Protein AF-A0A8C0GQP3-F1 (afdb_monomer_lite)

Organism: Chelonoidis abingdonii (NCBI:txid106734)

Structure (mmCIF, N/CA/C/O backbone):
data_AF-A0A8C0GQP3-F1
#
_entry.id   AF-A0A8C0GQP3-F1
#
loop_
_atom_site.group_PDB
_atom_site.id
_atom_site.type_symbol
_atom_site.label_atom_id
_atom_site.label_alt_id
_atom_site.label_comp_id
_atom_site.label_asym_id
_atom_site.label_entity_id
_atom_site.label_seq_id
_atom_site.pdbx_PDB_ins_code
_atom_site.Cartn_x
_atom_site.Cartn_y
_atom_site.Cartn_z
_atom_site.occupancy
_atom_site.B_iso_or_equiv
_atom_site.auth_seq_id
_atom_site.auth_comp_id
_atom_site.auth_asym_id
_atom_site.auth_atom_id
_atom_site.pdbx_PDB_model_num
ATOM 1 N N . TRP A 1 1 ? 24.071 7.326 13.035 1.00 29.39 1 TRP A N 1
ATOM 2 C CA . TRP A 1 1 ? 24.181 6.926 11.624 1.00 29.39 1 TRP A CA 1
ATOM 3 C C . TRP A 1 1 ? 22.773 6.702 11.129 1.00 29.39 1 TRP A C 1
ATOM 5 O O . TRP A 1 1 ? 22.180 5.675 11.423 1.00 29.39 1 TRP A O 1
ATOM 15 N N . GLY A 1 2 ? 22.184 7.789 10.627 1.00 33.75 2 GLY A N 1
ATOM 16 C CA . GLY A 1 2 ? 20.764 7.892 10.327 1.00 33.75 2 GLY A CA 1
ATOM 17 C C . GLY A 1 2 ? 20.473 7.304 8.960 1.00 33.75 2 GLY A C 1
ATOM 18 O O . GLY A 1 2 ? 21.004 7.783 7.964 1.00 33.75 2 GLY A O 1
ATOM 19 N N . GLU A 1 3 ? 19.636 6.278 8.932 1.00 33.91 3 GLU A N 1
ATOM 20 C CA . GLU A 1 3 ? 18.934 5.894 7.719 1.00 33.91 3 GLU A CA 1
ATOM 21 C C . GLU A 1 3 ? 17.689 6.773 7.638 1.00 33.91 3 GLU A C 1
ATOM 23 O O . GLU A 1 3 ? 16.730 6.628 8.398 1.00 33.91 3 GLU A O 1
ATOM 28 N N . GLU A 1 4 ? 17.758 7.765 6.761 1.00 37.12 4 GLU A N 1
ATOM 29 C CA . GLU A 1 4 ? 16.612 8.542 6.321 1.00 37.12 4 GLU A CA 1
ATOM 30 C C . GLU A 1 4 ? 15.725 7.602 5.497 1.00 37.12 4 GLU A C 1
ATOM 32 O O . GLU A 1 4 ? 15.915 7.410 4.297 1.00 37.12 4 GLU A O 1
ATOM 37 N N . PHE A 1 5 ? 14.795 6.918 6.165 1.00 42.16 5 PHE A N 1
ATOM 38 C CA . PHE A 1 5 ? 13.763 6.160 5.473 1.00 42.16 5 PHE A CA 1
ATOM 39 C C . PHE A 1 5 ? 12.953 7.180 4.669 1.00 42.16 5 PHE A C 1
ATOM 41 O O . PHE A 1 5 ? 12.328 8.064 5.244 1.00 42.16 5 PHE A O 1
ATOM 48 N N . SER A 1 6 ? 13.028 7.132 3.343 1.00 40.16 6 SER A N 1
ATOM 49 C CA . SER A 1 6 ? 12.224 7.975 2.459 1.00 40.16 6 SER A CA 1
ATOM 50 C C . SER A 1 6 ? 11.033 7.152 1.984 1.00 40.16 6 SER A C 1
ATOM 52 O O . SER A 1 6 ? 11.205 6.196 1.226 1.00 40.16 6 SER A O 1
ATOM 54 N N . CYS A 1 7 ? 9.812 7.501 2.407 1.00 47.84 7 CYS A N 1
ATOM 55 C CA . CYS A 1 7 ? 8.609 6.983 1.758 1.00 47.84 7 CYS A CA 1
ATOM 56 C C . CYS A 1 7 ? 8.515 7.610 0.363 1.00 47.84 7 CYS A C 1
ATOM 58 O O . CYS A 1 7 ? 7.993 8.710 0.182 1.00 47.84 7 CYS A O 1
ATOM 60 N N . ASN A 1 8 ? 9.041 6.911 -0.636 1.00 47.16 8 ASN A N 1
ATOM 61 C CA . ASN A 1 8 ? 9.039 7.360 -2.022 1.00 47.16 8 ASN A CA 1
ATOM 62 C C . ASN A 1 8 ? 7.668 7.142 -2.685 1.00 47.16 8 ASN A C 1
ATOM 64 O O . ASN A 1 8 ? 7.575 6.475 -3.712 1.00 47.16 8 ASN A O 1
ATOM 68 N N . THR A 1 9 ? 6.592 7.745 -2.179 1.00 54.34 9 THR A N 1
ATOM 69 C CA . THR A 1 9 ? 5.442 8.008 -3.055 1.00 54.34 9 THR A CA 1
ATOM 70 C C . THR A 1 9 ? 5.816 9.176 -3.954 1.00 54.34 9 THR A C 1
ATOM 72 O O . THR A 1 9 ? 5.626 10.334 -3.592 1.00 54.34 9 THR A O 1
ATOM 75 N N . ARG A 1 10 ? 6.395 8.885 -5.129 1.00 62.31 10 ARG A N 1
ATOM 76 C CA . ARG A 1 10 ? 6.567 9.887 -6.191 1.00 62.31 10 ARG A CA 1
ATOM 77 C C . ARG A 1 10 ? 5.169 10.334 -6.631 1.00 62.31 10 ARG A C 1
ATOM 79 O O . ARG A 1 10 ? 4.476 9.527 -7.253 1.00 62.31 10 ARG A O 1
ATOM 86 N N . PRO A 1 11 ? 4.753 11.587 -6.359 1.00 68.31 11 PRO A N 1
ATOM 87 C CA . PRO A 1 11 ? 3.404 12.051 -6.685 1.00 68.31 11 PRO A CA 1
ATOM 88 C C . PRO A 1 11 ? 2.967 11.774 -8.138 1.00 68.31 11 PRO A C 1
ATOM 90 O O . PRO A 1 11 ? 1.847 11.303 -8.301 1.00 68.31 11 PRO A O 1
ATOM 93 N N . PRO A 1 12 ? 3.843 11.901 -9.164 1.00 77.62 12 PRO A N 1
ATOM 94 C CA . PRO A 1 12 ? 3.461 11.615 -10.549 1.00 77.62 12 PRO A CA 1
ATOM 95 C C . PRO A 1 12 ? 3.024 10.169 -10.810 1.00 77.62 12 PRO A C 1
ATOM 97 O O . PRO A 1 12 ? 2.146 9.934 -11.630 1.00 77.62 12 PRO A O 1
ATOM 100 N N . VAL A 1 13 ? 3.621 9.185 -10.127 1.00 83.00 13 VAL A N 1
ATOM 101 C CA . VAL A 1 13 ? 3.236 7.773 -10.302 1.00 83.00 13 VAL A CA 1
ATOM 102 C C . VAL A 1 13 ? 1.893 7.512 -9.626 1.00 83.00 13 VAL A C 1
ATOM 104 O O . VAL A 1 13 ? 1.046 6.823 -10.184 1.00 83.00 13 VAL A O 1
ATOM 107 N N . ALA A 1 14 ? 1.673 8.108 -8.451 1.00 82.31 14 ALA A N 1
ATOM 108 C CA . ALA A 1 14 ? 0.397 8.000 -7.753 1.00 82.31 14 ALA A CA 1
ATOM 109 C C . ALA A 1 14 ? -0.754 8.616 -8.566 1.00 82.31 14 ALA A C 1
ATOM 111 O O . ALA A 1 14 ? -1.836 8.042 -8.587 1.00 82.31 14 ALA A O 1
ATOM 112 N N . ASP A 1 15 ? -0.512 9.725 -9.273 1.00 84.00 15 ASP A N 1
ATOM 113 C CA . ASP A 1 15 ? -1.510 10.357 -10.148 1.00 84.00 15 ASP A CA 1
ATOM 114 C C . ASP A 1 15 ? -1.895 9.473 -11.346 1.00 84.00 15 ASP A C 1
ATOM 116 O O . ASP A 1 15 ? -3.057 9.443 -11.736 1.00 84.00 15 ASP A O 1
ATOM 120 N N . LEU A 1 16 ? -0.943 8.722 -11.913 1.00 88.38 16 LEU A N 1
ATOM 121 C CA . LEU A 1 16 ? -1.221 7.792 -13.016 1.00 88.38 16 LEU A CA 1
ATOM 122 C C . LEU A 1 16 ? -2.024 6.564 -12.568 1.00 88.38 16 LEU A C 1
ATOM 124 O O . LEU A 1 16 ? -2.834 6.039 -13.333 1.00 88.38 16 LEU A O 1
ATOM 128 N N . LEU A 1 17 ? -1.777 6.092 -11.345 1.00 89.00 17 LEU A N 1
ATOM 129 C CA . LEU A 1 17 ? -2.449 4.919 -10.786 1.00 89.00 17 LEU A CA 1
ATOM 130 C C . LEU A 1 17 ? -3.850 5.242 -10.254 1.00 89.00 17 LEU A C 1
ATOM 132 O O . LEU A 1 17 ? -4.727 4.379 -10.275 1.00 89.00 17 LEU A O 1
ATOM 136 N N . ASP A 1 18 ? -4.079 6.467 -9.781 1.00 90.44 18 ASP A N 1
ATOM 137 C CA . ASP A 1 18 ? -5.323 6.838 -9.111 1.00 90.44 18 ASP A CA 1
ATOM 138 C C . ASP A 1 18 ? -6.421 7.315 -10.068 1.00 90.44 18 ASP A C 1
ATOM 140 O O . ASP A 1 18 ? -6.844 8.471 -10.061 1.00 90.44 18 ASP A O 1
ATOM 144 N N . GLN A 1 19 ? -6.924 6.396 -10.888 1.00 92.19 19 GLN A N 1
ATOM 145 C CA . GLN A 1 19 ? -7.960 6.700 -11.880 1.00 92.19 19 GLN A CA 1
ATOM 146 C C . GLN A 1 19 ? -9.342 6.988 -11.264 1.00 92.19 19 GLN A C 1
ATOM 148 O O . GLN A 1 19 ? -10.218 7.518 -11.945 1.00 92.19 19 GLN A O 1
ATOM 153 N N . TRP A 1 20 ? -9.547 6.655 -9.983 1.00 93.25 20 TRP A N 1
ATOM 154 C CA . TRP A 1 20 ? -10.847 6.754 -9.302 1.00 93.25 20 TRP A CA 1
ATOM 155 C C . TRP A 1 20 ? -10.844 7.653 -8.058 1.00 93.25 20 TRP A C 1
ATOM 157 O O . TRP A 1 20 ? -11.853 7.719 -7.357 1.00 93.25 20 TRP A O 1
ATOM 167 N N . GLY A 1 21 ? -9.741 8.341 -7.757 1.00 88.31 21 GLY A N 1
ATOM 168 C CA . GLY A 1 21 ? -9.628 9.168 -6.551 1.00 88.31 21 GLY A CA 1
ATOM 169 C C . GLY A 1 21 ? -9.653 8.352 -5.251 1.00 88.31 21 GLY A C 1
ATOM 170 O O . GLY A 1 21 ? -10.202 8.796 -4.240 1.00 88.31 21 GLY A O 1
ATOM 171 N N . ALA A 1 22 ? -9.097 7.140 -5.272 1.00 88.12 22 ALA A N 1
ATOM 172 C CA . ALA A 1 22 ? -8.974 6.250 -4.127 1.00 88.12 22 ALA A CA 1
ATOM 173 C C . ALA A 1 22 ? -8.024 6.808 -3.052 1.00 88.12 22 ALA A C 1
ATOM 175 O O . ALA A 1 22 ? -8.244 6.581 -1.855 1.00 88.12 22 ALA A O 1
ATOM 176 N N . PHE A 1 23 ? -6.981 7.560 -3.429 1.00 84.06 23 PHE A N 1
ATOM 177 C CA . PHE A 1 23 ? -6.037 8.116 -2.462 1.00 84.06 23 PHE A CA 1
ATOM 178 C C . PHE A 1 23 ? -6.584 9.386 -1.802 1.00 84.06 23 PHE A C 1
ATOM 180 O O . PHE A 1 23 ? -6.670 10.452 -2.404 1.00 84.06 23 PHE A O 1
ATOM 187 N N . ARG A 1 24 ? -6.860 9.310 -0.494 1.00 83.25 24 ARG A N 1
ATOM 188 C CA . ARG A 1 24 ? -7.311 10.475 0.296 1.00 83.25 24 ARG A CA 1
ATOM 189 C C . ARG A 1 24 ? -6.191 11.445 0.674 1.00 83.25 24 ARG A C 1
ATOM 191 O O . ARG A 1 24 ? -6.469 12.597 0.988 1.00 83.25 24 ARG A O 1
ATOM 198 N N . ALA A 1 25 ? -4.943 10.982 0.710 1.00 79.44 25 ALA A N 1
ATOM 199 C CA . ALA A 1 25 ? -3.786 11.802 1.050 1.00 79.44 25 ALA A CA 1
ATOM 200 C C . ALA A 1 25 ? -2.498 11.216 0.455 1.00 79.44 25 ALA A C 1
ATOM 202 O O . ALA A 1 25 ? -2.366 9.998 0.349 1.00 79.44 25 ALA A O 1
ATOM 203 N N . ARG A 1 26 ? -1.550 12.085 0.083 1.00 73.62 26 ARG A N 1
ATOM 204 C CA . ARG A 1 26 ? -0.276 11.733 -0.567 1.00 73.62 26 ARG A CA 1
ATOM 205 C C . ARG A 1 26 ? 0.858 12.534 0.063 1.00 73.62 26 ARG A C 1
ATOM 207 O O . ARG A 1 26 ? 0.676 13.713 0.358 1.00 73.62 26 ARG A O 1
ATOM 214 N N . PHE A 1 27 ? 2.016 11.912 0.277 1.00 65.38 27 PHE A N 1
ATOM 215 C CA . PHE A 1 27 ? 3.130 12.548 0.986 1.00 65.38 27 PHE A CA 1
ATOM 216 C C . PHE A 1 27 ? 4.473 12.254 0.320 1.00 65.38 27 PHE A C 1
ATOM 218 O O . PHE A 1 27 ? 4.689 11.162 -0.195 1.00 65.38 27 PHE A O 1
ATOM 225 N N . ARG A 1 28 ? 5.363 13.251 0.328 1.00 54.91 28 ARG A N 1
ATOM 226 C CA . ARG A 1 28 ? 6.681 13.200 -0.321 1.00 54.91 28 ARG A CA 1
ATOM 227 C C . ARG A 1 28 ? 7.824 12.843 0.644 1.00 54.91 28 ARG A C 1
ATOM 229 O O . ARG A 1 28 ? 8.789 12.240 0.208 1.00 54.91 28 ARG A O 1
ATOM 236 N N . GLU A 1 29 ? 7.716 13.205 1.927 1.00 53.00 29 GLU A N 1
ATOM 237 C CA . GLU A 1 29 ? 8.838 13.194 2.899 1.00 53.00 29 GLU A CA 1
ATOM 238 C C . GLU A 1 29 ? 8.408 12.736 4.311 1.00 53.00 29 GLU A C 1
ATOM 240 O O . GLU A 1 29 ? 8.888 13.228 5.324 1.00 53.00 29 GLU A O 1
ATOM 245 N N . SER A 1 30 ? 7.433 11.834 4.435 1.00 53.03 30 SER A N 1
ATOM 246 C CA . SER A 1 30 ? 6.818 11.521 5.736 1.00 53.03 30 SER A CA 1
ATOM 247 C C . SER A 1 30 ? 7.251 10.210 6.388 1.00 53.03 30 SER A C 1
ATOM 249 O O . SER A 1 30 ? 6.436 9.611 7.087 1.00 53.03 30 SER A O 1
ATOM 251 N N . CYS A 1 31 ? 8.488 9.754 6.194 1.00 54.00 31 CYS A N 1
ATOM 252 C CA . CYS A 1 31 ? 8.966 8.588 6.947 1.00 54.00 31 CYS A CA 1
ATOM 253 C C . CYS A 1 31 ? 9.688 8.939 8.252 1.00 54.00 31 CYS A C 1
ATOM 255 O O . CYS A 1 31 ? 9.872 8.063 9.089 1.00 54.00 31 CYS A O 1
ATOM 257 N N . VAL A 1 32 ? 9.972 10.211 8.529 1.00 47.81 32 VAL A N 1
ATOM 258 C CA . VAL A 1 32 ? 10.363 10.657 9.870 1.00 47.81 32 VAL A CA 1
ATOM 259 C C . VAL A 1 32 ? 9.843 12.085 10.039 1.00 47.81 32 VAL A C 1
ATOM 261 O O . VAL A 1 32 ? 10.115 12.934 9.208 1.00 47.81 32 VAL A O 1
ATOM 264 N N . PHE A 1 33 ? 9.090 12.374 11.102 1.00 43.53 33 PHE A N 1
ATOM 265 C CA . PHE A 1 33 ? 8.626 13.729 11.451 1.00 43.53 33 PHE A CA 1
ATOM 266 C C . PHE A 1 33 ? 7.487 14.340 10.602 1.00 43.53 33 PHE A C 1
ATOM 268 O O . PHE A 1 33 ? 7.654 15.268 9.817 1.00 43.53 33 PHE A O 1
ATOM 275 N N . HIS A 1 34 ? 6.247 13.979 10.940 1.00 43.34 34 HIS A N 1
ATOM 276 C CA . HIS A 1 34 ? 5.195 14.998 10.963 1.00 43.34 34 HIS A CA 1
ATOM 277 C C . HIS A 1 34 ? 4.510 14.985 12.328 1.00 43.34 34 HIS A C 1
ATOM 279 O O . HIS A 1 34 ? 3.686 14.114 12.613 1.00 43.34 34 HIS A O 1
ATOM 285 N N . ARG A 1 35 ? 4.871 15.963 13.175 1.00 39.97 35 ARG A N 1
ATOM 286 C CA . ARG A 1 35 ? 4.158 16.355 14.405 1.00 39.97 35 ARG A CA 1
ATOM 287 C C . ARG A 1 35 ? 2.727 16.799 14.057 1.00 39.97 35 ARG A C 1
ATOM 289 O O . ARG A 1 35 ? 2.412 17.981 14.111 1.00 39.97 35 ARG A O 1
ATOM 296 N N . GLY A 1 36 ? 1.873 15.872 13.637 1.00 41.09 36 GLY A N 1
ATOM 297 C CA . GLY A 1 36 ? 0.511 16.209 13.226 1.00 41.09 36 GLY A CA 1
ATOM 298 C C . GLY A 1 36 ? -0.302 15.082 12.599 1.00 41.09 36 GLY A C 1
ATOM 299 O O . GLY A 1 36 ? -1.525 15.132 12.673 1.00 41.09 36 GLY A O 1
ATOM 300 N N . ARG A 1 37 ? 0.317 14.025 12.051 1.00 44.47 37 ARG A N 1
ATOM 301 C CA . ARG A 1 37 ? -0.432 12.785 11.795 1.00 44.47 37 ARG A CA 1
ATOM 302 C C . ARG A 1 37 ? -0.347 11.910 13.025 1.00 44.47 37 ARG A C 1
ATOM 304 O O . ARG A 1 37 ? 0.480 11.013 13.125 1.00 44.47 37 ARG A O 1
ATOM 311 N N . ASP A 1 38 ? -1.220 12.221 13.971 1.00 44.72 38 ASP A N 1
ATOM 312 C CA . ASP A 1 38 ? -1.563 11.338 15.071 1.00 44.72 38 ASP A CA 1
ATOM 313 C C . ASP A 1 38 ? -2.108 10.024 14.472 1.00 44.72 38 ASP A C 1
ATOM 315 O O . ASP A 1 38 ? -3.311 9.832 14.305 1.00 44.72 38 ASP A O 1
ATOM 319 N N . LEU A 1 39 ? -1.218 9.074 14.163 1.00 50.81 39 LEU A N 1
ATOM 320 C CA . LEU A 1 39 ? -1.548 7.671 13.865 1.00 50.81 39 LEU A CA 1
ATOM 321 C C . LEU A 1 39 ? -2.075 6.943 15.124 1.00 50.81 39 LEU A C 1
ATOM 323 O O . LEU A 1 39 ? -2.065 5.719 15.204 1.00 50.81 39 LEU A O 1
ATOM 327 N N . LYS A 1 40 ? -2.573 7.693 16.119 1.00 48.06 40 LYS A N 1
ATOM 328 C CA . LYS A 1 40 ? -3.300 7.209 17.301 1.00 48.06 40 LYS A CA 1
ATOM 329 C C . LYS A 1 40 ? -4.627 6.534 16.950 1.00 48.06 40 LYS A C 1
ATOM 331 O O . LYS A 1 40 ? -5.264 5.953 17.822 1.00 48.06 40 LYS A O 1
ATOM 336 N N . ARG A 1 41 ? -5.065 6.613 15.691 1.00 56.56 41 ARG A N 1
ATOM 337 C CA . ARG A 1 41 ? -6.199 5.846 15.170 1.00 56.56 41 ARG A CA 1
ATOM 338 C C . ARG A 1 41 ? -5.686 4.522 14.607 1.00 56.56 41 ARG A C 1
ATOM 340 O O . ARG A 1 41 ? -4.695 4.515 13.874 1.00 56.56 41 ARG A O 1
ATOM 347 N N . LYS A 1 42 ? -6.360 3.420 14.948 1.00 66.06 42 LYS A N 1
ATOM 348 C CA . LYS A 1 42 ? -6.079 2.101 14.369 1.00 66.06 42 LYS A CA 1
ATOM 349 C C . LYS A 1 42 ? -6.146 2.189 12.843 1.00 66.06 42 LYS A C 1
ATOM 351 O O . LYS A 1 42 ? -7.108 2.735 12.302 1.00 66.06 42 LYS A O 1
ATOM 356 N N . HIS A 1 43 ? -5.128 1.676 12.171 1.00 74.69 43 HIS A N 1
ATOM 357 C C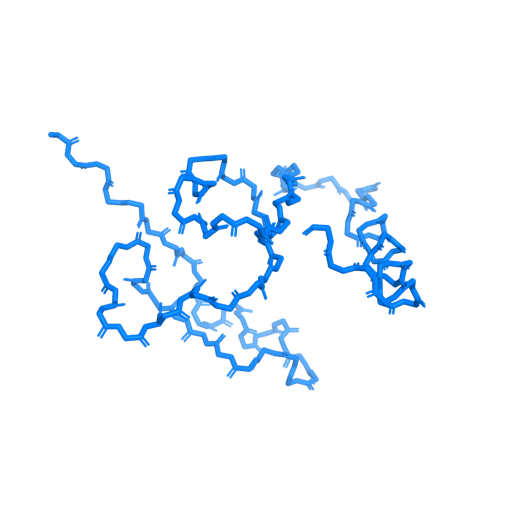A . HIS A 1 43 ? -5.045 1.622 10.715 1.00 74.69 43 HIS A CA 1
ATOM 358 C C . HIS A 1 43 ? -4.412 0.298 10.280 1.00 74.69 43 HIS A C 1
ATOM 360 O O . HIS A 1 43 ? -3.950 -0.487 11.107 1.00 74.69 43 HIS A O 1
ATOM 366 N N . HIS A 1 44 ? -4.428 0.046 8.976 1.00 79.25 44 HIS A N 1
ATOM 367 C CA . HIS A 1 44 ? -3.749 -1.088 8.365 1.00 79.25 44 HIS A CA 1
ATOM 368 C C . HIS A 1 44 ? -2.542 -0.547 7.594 1.00 79.25 44 HIS A C 1
ATOM 370 O O . HIS A 1 44 ? -2.707 0.375 6.793 1.00 79.25 44 HIS A O 1
ATOM 376 N N . LEU A 1 45 ? -1.347 -1.076 7.858 1.00 82.69 45 LEU A N 1
ATOM 377 C CA . LEU A 1 45 ? -0.132 -0.776 7.101 1.00 82.69 45 LEU A CA 1
ATOM 378 C C . LEU A 1 45 ? 0.152 -1.939 6.150 1.00 82.69 45 LEU A C 1
ATOM 380 O O . LEU A 1 45 ? 0.316 -3.070 6.603 1.00 82.69 45 LEU A O 1
ATOM 384 N N . VAL A 1 46 ? 0.213 -1.637 4.855 1.00 86.88 46 VAL A N 1
ATOM 385 C CA . VAL A 1 46 ? 0.617 -2.567 3.796 1.00 86.88 46 VAL A CA 1
ATOM 386 C C . VAL A 1 46 ? 1.905 -2.018 3.203 1.00 86.88 46 VAL A C 1
ATOM 388 O O . VAL A 1 46 ? 1.895 -0.929 2.632 1.00 86.88 46 VAL A O 1
ATOM 391 N N . ASP A 1 47 ? 3.013 -2.719 3.418 1.00 84.81 47 ASP A N 1
ATOM 392 C CA . ASP A 1 47 ? 4.345 -2.241 3.048 1.00 84.81 47 ASP A CA 1
ATOM 393 C C . ASP A 1 47 ? 5.282 -3.424 2.777 1.00 84.81 47 ASP A C 1
ATOM 395 O O . ASP A 1 47 ? 5.229 -4.442 3.473 1.00 84.81 47 ASP A O 1
ATOM 399 N N . ASN A 1 48 ? 6.145 -3.280 1.774 1.00 87.69 48 ASN A N 1
ATOM 400 C CA . ASN A 1 48 ? 7.195 -4.240 1.452 1.00 87.69 48 ASN A CA 1
ATOM 401 C C . ASN A 1 48 ? 8.504 -3.969 2.212 1.00 87.69 48 ASN A C 1
ATOM 403 O O . ASN A 1 48 ? 9.488 -4.682 2.013 1.00 87.69 48 ASN A O 1
ATOM 407 N N . PHE A 1 49 ? 8.541 -2.950 3.078 1.00 81.94 49 PHE A N 1
ATOM 408 C CA . PHE A 1 49 ? 9.709 -2.573 3.862 1.00 81.94 49 PHE A CA 1
ATOM 409 C C . PHE A 1 49 ? 9.508 -2.836 5.369 1.00 81.94 49 PHE A C 1
ATOM 411 O O . PHE A 1 49 ? 8.962 -1.998 6.098 1.00 81.94 49 PHE A O 1
ATOM 418 N N . PRO A 1 50 ? 10.009 -3.972 5.898 1.00 75.31 50 PRO A N 1
ATOM 419 C CA . PRO A 1 50 ? 9.747 -4.407 7.274 1.00 75.31 50 PRO A CA 1
ATOM 420 C C . PRO A 1 50 ? 10.166 -3.407 8.355 1.00 75.31 50 PRO A C 1
ATOM 422 O O . PRO A 1 50 ? 9.616 -3.400 9.452 1.00 75.31 50 PRO A O 1
ATOM 425 N N . ALA A 1 51 ? 11.139 -2.537 8.080 1.00 76.62 51 ALA A N 1
ATOM 426 C CA . ALA A 1 51 ? 11.600 -1.553 9.052 1.00 76.62 51 ALA A CA 1
ATOM 427 C C . ALA A 1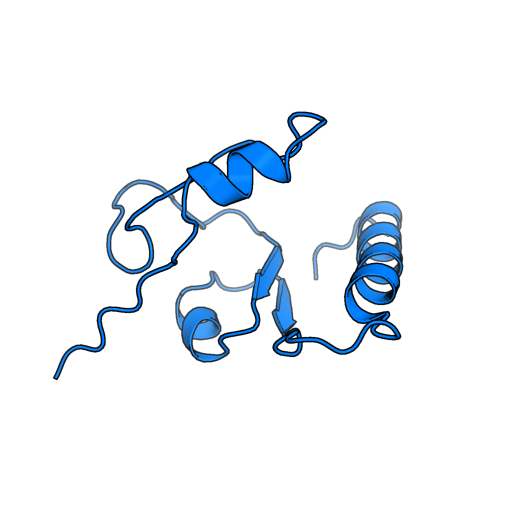 51 ? 10.551 -0.467 9.374 1.00 76.62 51 ALA A C 1
ATOM 429 O O . ALA A 1 51 ? 10.586 0.076 10.483 1.00 76.62 51 ALA A O 1
ATOM 430 N N . HIS A 1 52 ? 9.576 -0.207 8.490 1.00 75.12 52 H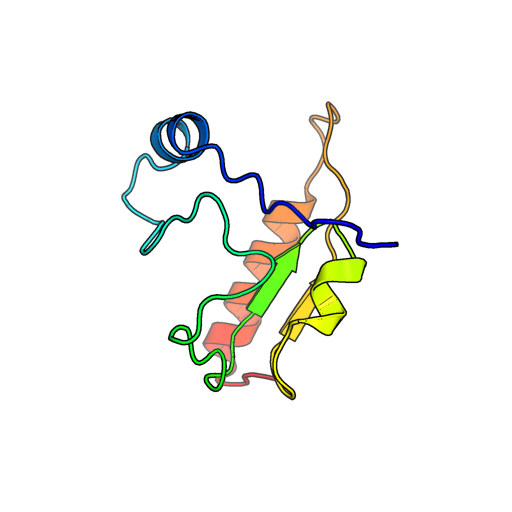IS A N 1
ATOM 431 C CA . HIS A 1 52 ? 8.475 0.732 8.755 1.00 75.12 52 HIS A CA 1
ATOM 432 C C . HIS A 1 52 ? 7.474 0.220 9.802 1.00 75.12 52 HIS A C 1
ATOM 434 O O . HIS A 1 52 ? 6.787 1.020 10.442 1.00 75.12 52 HIS A O 1
ATOM 440 N N . ALA A 1 53 ? 7.460 -1.087 10.086 1.00 72.31 53 ALA A N 1
ATOM 441 C CA . ALA A 1 53 ? 6.679 -1.681 11.172 1.00 72.31 53 ALA A CA 1
ATOM 442 C C . ALA A 1 53 ? 6.899 -0.979 12.523 1.00 72.31 53 ALA A C 1
ATOM 444 O O . ALA A 1 53 ? 5.970 -0.827 13.318 1.00 72.31 53 ALA A O 1
ATOM 445 N N . ARG A 1 54 ? 8.125 -0.501 12.778 1.00 73.25 54 ARG A N 1
ATOM 446 C CA . ARG A 1 54 ? 8.501 0.180 14.028 1.00 73.25 54 ARG A CA 1
ATOM 447 C C . ARG A 1 54 ? 7.831 1.545 14.213 1.00 73.25 54 ARG A C 1
ATOM 449 O O . ARG A 1 54 ? 7.832 2.064 15.323 1.00 73.25 54 ARG A O 1
ATOM 456 N N . LEU A 1 55 ? 7.273 2.121 13.147 1.00 71.75 55 LEU A N 1
ATOM 457 C CA . LEU A 1 55 ? 6.616 3.434 13.151 1.00 71.75 55 LEU A CA 1
ATOM 458 C C . LEU A 1 55 ? 5.094 3.342 13.339 1.00 71.75 55 LEU A C 1
ATOM 460 O O . LEU A 1 55 ? 4.404 4.360 13.388 1.00 71.75 55 LEU A O 1
ATOM 464 N N . THR A 1 56 ? 4.559 2.127 13.438 1.00 69.25 56 THR A N 1
ATOM 465 C CA . THR A 1 56 ? 3.120 1.871 13.510 1.00 69.25 56 THR A CA 1
ATOM 466 C C . THR A 1 56 ? 2.619 1.896 14.956 1.00 69.25 56 THR A C 1
ATOM 468 O O . THR A 1 56 ? 3.294 1.433 15.876 1.00 69.25 56 THR A O 1
ATOM 471 N N . SER A 1 57 ? 1.408 2.415 15.175 1.00 68.25 57 SER A N 1
ATOM 472 C CA . SER A 1 57 ? 0.790 2.453 16.504 1.00 68.25 57 SER A CA 1
ATOM 473 C C . SER A 1 57 ? 0.365 1.067 16.996 1.00 68.25 57 SER A C 1
ATOM 475 O O . SER A 1 57 ? -0.020 0.187 16.225 1.00 68.25 57 SER A O 1
ATOM 477 N N . ARG A 1 58 ? 0.402 0.873 18.319 1.00 68.81 58 ARG A N 1
ATOM 478 C CA . ARG A 1 58 ? -0.026 -0.372 18.967 1.00 68.81 58 ARG A CA 1
ATOM 479 C C . ARG A 1 58 ? -1.505 -0.655 18.658 1.00 68.81 58 ARG A C 1
ATOM 481 O O . ARG A 1 58 ? -2.360 0.176 18.953 1.00 68.81 58 ARG A O 1
ATOM 488 N N . GLY A 1 59 ? -1.796 -1.836 18.107 1.00 69.88 59 GLY A N 1
ATOM 489 C CA . GLY A 1 59 ? -3.152 -2.252 17.714 1.00 69.88 59 GLY A CA 1
ATOM 490 C C . GLY A 1 59 ? -3.557 -1.871 16.285 1.00 69.88 59 GLY A C 1
ATOM 491 O O . GLY A 1 59 ? -4.745 -1.887 15.975 1.00 69.88 59 GLY A O 1
ATOM 492 N N . SER A 1 60 ? -2.594 -1.489 15.446 1.00 75.25 60 SER A N 1
ATOM 493 C CA . SER A 1 60 ? -2.762 -1.393 13.994 1.00 75.25 60 SER A CA 1
ATOM 494 C C . SER A 1 60 ? -2.294 -2.694 13.339 1.00 75.25 60 SER A C 1
ATOM 496 O O . SER A 1 60 ? -1.292 -3.276 13.763 1.00 75.25 60 SER A O 1
ATOM 498 N N . LEU A 1 61 ? -3.014 -3.156 12.315 1.00 77.50 61 LEU A N 1
ATOM 499 C CA . LEU A 1 61 ? -2.649 -4.370 11.588 1.00 77.50 61 LEU A CA 1
ATOM 500 C C . LEU A 1 61 ? -1.502 -4.056 10.632 1.00 77.50 61 LEU A C 1
ATOM 502 O O . LEU A 1 61 ? -1.601 -3.137 9.820 1.00 77.50 61 LEU A O 1
ATOM 506 N N . GLN A 1 62 ? -0.443 -4.851 10.696 1.00 82.25 62 GLN A N 1
ATOM 507 C CA . GLN A 1 62 ? 0.625 -4.820 9.708 1.00 82.25 62 GLN A CA 1
ATOM 508 C C . GLN A 1 62 ? 0.477 -6.029 8.805 1.00 82.25 62 GLN A C 1
ATOM 510 O O . GLN A 1 62 ? 0.427 -7.160 9.289 1.00 82.25 62 GLN A O 1
ATOM 515 N N . VAL A 1 63 ? 0.391 -5.776 7.506 1.0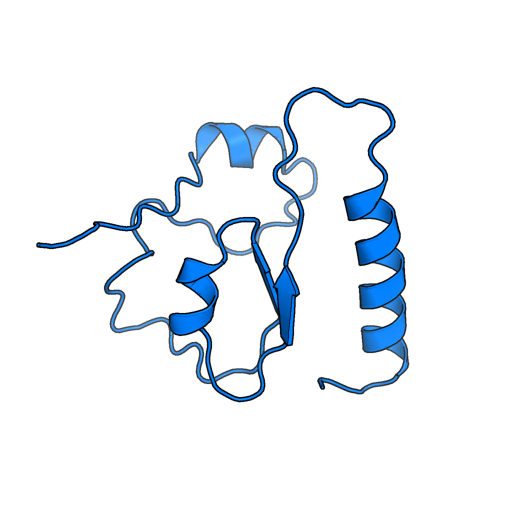0 86.00 63 VAL A N 1
ATOM 516 C CA . VAL A 1 63 ? 0.348 -6.817 6.491 1.00 86.00 63 VAL A CA 1
ATOM 517 C C . VAL A 1 63 ? 1.612 -6.668 5.649 1.00 86.00 63 VAL A C 1
ATOM 519 O O . VAL A 1 63 ? 1.659 -5.783 4.792 1.00 86.00 63 VAL A O 1
ATOM 522 N N . PRO A 1 64 ? 2.672 -7.441 5.946 1.00 87.38 64 PRO A N 1
ATOM 523 C CA . PRO A 1 64 ? 3.869 -7.422 5.121 1.00 87.38 64 PRO A CA 1
ATOM 524 C C . PRO A 1 64 ? 3.515 -7.957 3.736 1.00 87.38 64 PRO A C 1
ATOM 526 O O . PRO A 1 64 ? 2.777 -8.936 3.632 1.00 87.38 64 PRO A O 1
ATOM 529 N N . VAL A 1 65 ? 4.048 -7.311 2.705 1.00 90.56 65 VAL A N 1
ATOM 530 C CA . VAL A 1 65 ? 3.911 -7.762 1.317 1.00 90.56 65 VAL A CA 1
ATOM 531 C C . VAL A 1 65 ? 5.279 -7.998 0.697 1.00 90.56 65 VAL A C 1
ATOM 533 O O . VAL A 1 65 ? 6.276 -7.402 1.119 1.00 90.56 65 VAL A O 1
ATOM 536 N N . ALA A 1 66 ? 5.357 -8.890 -0.278 1.00 90.88 66 ALA A N 1
ATOM 537 C CA . ALA A 1 66 ? 6.573 -9.114 -1.027 1.00 90.88 66 ALA A CA 1
ATOM 538 C C . ALA A 1 66 ? 6.923 -7.874 -1.866 1.00 90.88 66 ALA A C 1
ATOM 540 O O . ALA A 1 66 ? 6.080 -7.064 -2.253 1.00 90.88 66 ALA A O 1
ATOM 541 N N . SER A 1 67 ? 8.215 -7.702 -2.151 1.00 91.19 67 SER A N 1
ATOM 542 C CA . SER A 1 67 ? 8.612 -6.724 -3.164 1.00 91.19 67 SER A CA 1
ATOM 543 C C . SER A 1 67 ? 8.239 -7.265 -4.538 1.00 91.19 67 SER A C 1
ATOM 545 O O . SER A 1 67 ? 8.759 -8.299 -4.953 1.00 91.19 67 SER A O 1
ATOM 547 N N . TRP A 1 68 ? 7.367 -6.548 -5.240 1.00 92.38 68 TRP A N 1
ATOM 548 C CA . TRP A 1 68 ? 7.017 -6.852 -6.620 1.00 92.38 68 TRP A CA 1
ATOM 549 C C . TRP A 1 68 ? 8.000 -6.185 -7.589 1.00 92.38 68 TRP A C 1
ATOM 551 O O . TRP A 1 68 ? 8.347 -5.013 -7.422 1.00 92.38 68 TRP A O 1
ATOM 561 N N . PHE A 1 69 ? 8.434 -6.930 -8.607 1.00 92.06 69 PHE A N 1
ATOM 562 C CA . PHE A 1 69 ? 9.346 -6.443 -9.645 1.00 92.06 69 PHE A CA 1
ATOM 563 C C . PHE A 1 69 ? 8.738 -6.619 -11.042 1.00 92.06 69 PHE A C 1
ATOM 565 O O . PHE A 1 69 ? 8.239 -5.654 -11.608 1.00 92.06 69 PHE A O 1
ATOM 572 N N . ASP A 1 70 ? 8.767 -7.828 -11.603 1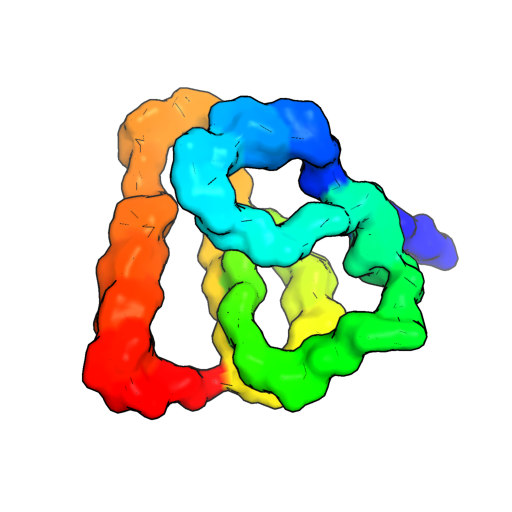.00 93.06 70 ASP A N 1
ATOM 573 C CA . ASP A 1 70 ? 8.343 -8.106 -12.985 1.00 93.06 70 ASP A CA 1
ATOM 574 C C . ASP A 1 70 ? 7.538 -9.408 -13.139 1.00 93.06 70 ASP A C 1
ATOM 576 O O . ASP A 1 70 ? 7.185 -9.814 -14.250 1.00 93.06 70 ASP A O 1
ATOM 580 N N . TYR A 1 71 ? 7.198 -10.060 -12.027 1.00 95.00 71 TYR A N 1
ATOM 581 C CA . TYR A 1 71 ? 6.425 -11.293 -12.045 1.00 95.00 71 TYR A CA 1
ATOM 582 C C . TYR A 1 71 ? 4.942 -11.008 -12.317 1.00 95.00 71 TYR A C 1
ATOM 584 O O . TYR A 1 71 ? 4.189 -10.584 -11.443 1.00 95.00 71 TYR A O 1
ATOM 592 N N . MET A 1 72 ? 4.509 -11.249 -13.555 1.00 94.38 72 MET A N 1
ATOM 593 C CA . MET A 1 72 ? 3.144 -10.941 -14.012 1.00 94.38 72 MET A CA 1
ATOM 594 C C . MET A 1 72 ? 2.077 -11.926 -13.520 1.00 94.38 72 MET A C 1
ATOM 596 O O . MET A 1 72 ? 0.890 -11.640 -13.630 1.00 94.38 72 MET A O 1
ATOM 600 N N . ALA A 1 73 ? 2.486 -13.082 -12.993 1.00 95.12 73 ALA A N 1
ATOM 601 C CA . ALA A 1 73 ? 1.584 -14.044 -12.361 1.00 95.12 73 ALA A CA 1
ATOM 602 C C . ALA A 1 73 ? 1.482 -13.837 -10.837 1.00 95.12 73 ALA A C 1
ATOM 604 O O . ALA A 1 73 ? 0.996 -14.719 -10.131 1.00 95.12 73 ALA A O 1
ATOM 605 N N . ASP A 1 74 ? 1.952 -12.692 -10.330 1.00 95.31 74 ASP A N 1
ATOM 606 C CA . ASP A 1 74 ? 1.762 -12.294 -8.939 1.00 95.31 74 ASP A CA 1
ATOM 607 C C . ASP A 1 74 ? 0.274 -12.074 -8.633 1.00 95.31 74 ASP A C 1
ATOM 609 O O . ASP A 1 74 ? -0.447 -11.425 -9.397 1.00 95.31 74 ASP A O 1
ATOM 613 N N . THR A 1 75 ? -0.187 -12.622 -7.511 1.00 95.56 75 THR A N 1
ATOM 614 C CA . THR A 1 75 ? -1.575 -12.501 -7.045 1.00 95.56 75 THR A CA 1
ATOM 615 C C . THR A 1 75 ? -1.683 -11.885 -5.656 1.00 95.56 75 THR A C 1
ATOM 617 O O . THR A 1 75 ? -2.782 -11.836 -5.105 1.00 95.56 75 THR A O 1
ATOM 620 N N . GLU A 1 76 ? -0.590 -11.375 -5.082 1.00 93.88 76 GLU A N 1
ATOM 621 C CA . GLU A 1 76 ? -0.546 -10.979 -3.673 1.00 93.88 76 GLU A CA 1
ATOM 622 C C . GLU A 1 76 ? -1.583 -9.888 -3.365 1.00 93.88 76 GLU A C 1
ATOM 624 O O . GLU A 1 76 ? -2.338 -9.983 -2.396 1.00 93.88 76 GLU A O 1
ATOM 629 N N . LEU A 1 77 ? -1.727 -8.892 -4.248 1.00 92.06 77 LEU A N 1
ATOM 630 C CA . LEU A 1 77 ? -2.739 -7.838 -4.097 1.00 92.06 77 LEU A CA 1
ATOM 631 C C . LEU A 1 77 ? -4.185 -8.364 -4.145 1.00 92.06 77 LEU A C 1
ATOM 633 O O . LEU A 1 77 ? -5.069 -7.789 -3.501 1.00 92.06 77 LEU A O 1
ATOM 637 N N . LEU A 1 78 ? -4.446 -9.445 -4.887 1.00 93.06 78 LEU A N 1
ATOM 638 C CA . LEU A 1 78 ? -5.773 -10.060 -4.957 1.00 93.06 78 LEU A CA 1
ATOM 639 C C . LEU A 1 78 ? -6.104 -10.798 -3.654 1.00 93.06 78 LEU A C 1
ATOM 641 O O . LEU A 1 78 ? -7.210 -10.649 -3.125 1.00 93.06 78 LEU A O 1
ATOM 645 N N . ASP A 1 79 ? -5.134 -11.523 -3.102 1.00 91.88 79 ASP A N 1
ATOM 646 C CA . ASP A 1 79 ? -5.275 -12.233 -1.830 1.00 91.88 79 ASP A CA 1
ATOM 647 C C . ASP A 1 79 ? -5.501 -11.249 -0.668 1.00 91.88 79 ASP A C 1
ATOM 649 O O . ASP A 1 79 ? -6.379 -11.447 0.183 1.00 91.88 79 ASP A O 1
ATOM 653 N N . LEU A 1 80 ? -4.801 -10.109 -0.687 1.00 90.75 80 LEU A N 1
ATOM 654 C CA . LEU A 1 80 ? -5.007 -9.017 0.268 1.00 90.75 80 LEU A CA 1
ATOM 655 C C . LEU A 1 80 ? -6.410 -8.417 0.192 1.00 90.75 80 LEU A C 1
ATOM 657 O O . LEU A 1 80 ? -7.006 -8.110 1.226 1.00 90.75 80 LEU A O 1
ATOM 661 N N . LEU A 1 81 ? -6.966 -8.253 -1.011 1.00 90.19 81 LEU A N 1
ATOM 662 C CA . LEU A 1 81 ? -8.320 -7.728 -1.178 1.00 90.19 81 LEU A CA 1
ATOM 663 C C . LEU A 1 81 ? -9.352 -8.626 -0.481 1.00 90.19 81 LEU A C 1
ATOM 665 O O . LEU A 1 81 ? -10.276 -8.122 0.163 1.00 90.19 81 LEU A O 1
ATOM 669 N N . LEU A 1 82 ? -9.202 -9.948 -0.601 1.00 89.19 82 LEU A N 1
ATOM 670 C CA . LEU A 1 82 ? -10.087 -10.915 0.050 1.00 89.19 82 LEU A CA 1
ATOM 671 C C . LEU A 1 82 ? -9.961 -10.846 1.574 1.00 89.19 82 LEU A C 1
ATOM 673 O O . LEU A 1 82 ? -10.980 -10.777 2.267 1.00 89.19 82 LEU A O 1
ATOM 677 N N . LEU A 1 83 ? -8.731 -10.770 2.088 1.00 86.06 83 LEU A N 1
ATOM 678 C CA . LEU A 1 83 ? -8.467 -10.598 3.516 1.00 86.06 83 LEU A CA 1
ATOM 679 C C . LEU A 1 83 ? -9.133 -9.323 4.060 1.00 86.06 83 LEU A C 1
ATOM 681 O O . LEU A 1 83 ? -9.865 -9.376 5.049 1.00 86.06 83 LEU A O 1
ATOM 685 N N . LEU A 1 84 ? -8.924 -8.182 3.395 1.00 84.44 84 LEU A N 1
ATOM 686 C CA . LEU A 1 84 ? -9.456 -6.883 3.819 1.00 84.44 84 LEU A CA 1
ATOM 687 C C . LEU A 1 84 ? -10.985 -6.809 3.725 1.00 84.44 84 LEU A C 1
ATOM 689 O O . LEU A 1 84 ? -11.630 -6.189 4.571 1.00 84.44 84 LEU A O 1
ATOM 693 N N . LYS A 1 85 ? -11.598 -7.461 2.731 1.00 84.56 85 LYS A N 1
ATOM 694 C CA . LYS A 1 85 ? -13.062 -7.590 2.669 1.00 84.56 85 LYS A CA 1
ATOM 695 C C . LYS A 1 85 ? -13.598 -8.408 3.843 1.00 84.56 85 LYS A C 1
ATOM 697 O O . LYS A 1 85 ? -14.589 -8.007 4.456 1.00 84.56 85 LYS A O 1
ATOM 702 N N . GLY A 1 86 ? -12.930 -9.509 4.186 1.00 79.88 86 GLY A N 1
ATOM 703 C CA . GLY A 1 86 ? -13.291 -10.340 5.335 1.00 79.88 86 GLY A CA 1
ATOM 704 C C . GLY A 1 86 ? -13.217 -9.583 6.666 1.00 79.88 86 GLY A C 1
ATOM 705 O O . GLY A 1 86 ? -14.132 -9.684 7.486 1.00 79.88 86 GLY A O 1
ATOM 706 N N . THR A 1 87 ? -12.180 -8.764 6.874 1.00 71.56 87 THR A N 1
ATOM 707 C CA . THR A 1 87 ? -12.045 -7.955 8.102 1.00 71.56 87 THR A CA 1
ATOM 708 C C . THR A 1 87 ? -13.107 -6.859 8.197 1.00 71.56 87 THR A C 1
ATOM 710 O O . THR A 1 87 ? -13.664 -6.647 9.276 1.00 71.56 87 THR A O 1
ATOM 713 N N . GLN A 1 88 ? -13.455 -6.218 7.074 1.00 71.56 88 GLN A N 1
ATOM 714 C CA . GLN A 1 88 ? -14.540 -5.232 7.006 1.00 71.56 88 GLN A CA 1
ATOM 715 C C . GLN A 1 88 ? -15.892 -5.834 7.412 1.00 71.56 88 GLN A C 1
ATOM 717 O O . GLN A 1 88 ? -16.594 -5.262 8.243 1.00 71.56 88 GLN A O 1
ATOM 722 N N . GLN A 1 89 ? -16.236 -7.009 6.875 1.00 69.19 89 GLN A N 1
ATOM 723 C CA . GLN A 1 89 ? -17.512 -7.680 7.154 1.00 69.19 89 GLN A CA 1
ATOM 724 C C . GLN A 1 89 ? -17.605 -8.215 8.588 1.00 69.19 89 GLN A C 1
ATOM 726 O O . GLN A 1 89 ? -18.683 -8.227 9.176 1.00 69.19 89 GLN A O 1
ATOM 731 N N . SER A 1 90 ? -16.480 -8.626 9.178 1.00 62.66 90 SER A N 1
ATOM 732 C CA . SER A 1 90 ? -16.441 -9.148 10.547 1.00 62.66 90 SER A CA 1
ATOM 733 C C . SER A 1 90 ? -16.560 -8.061 11.629 1.00 62.66 90 SER A C 1
ATOM 735 O O . SER A 1 90 ? -16.649 -8.410 12.809 1.00 62.66 90 SER A O 1
ATOM 737 N N . GLY A 1 91 ? -16.477 -6.768 11.288 1.00 59.09 91 GLY A N 1
ATOM 738 C CA . GLY A 1 91 ? -16.433 -5.673 12.270 1.00 59.09 91 GLY A CA 1
ATOM 739 C C . GLY A 1 91 ? -15.231 -5.731 13.229 1.00 59.09 91 GLY A C 1
ATOM 740 O O . GLY A 1 91 ? -15.177 -4.989 14.210 1.00 59.09 91 GLY A O 1
ATOM 741 N N . ARG A 1 92 ? -14.260 -6.618 12.971 1.00 52.50 92 ARG A N 1
ATOM 742 C CA . ARG A 1 92 ? -13.056 -6.805 13.781 1.00 52.50 92 ARG A CA 1
ATOM 743 C C . ARG A 1 92 ? -11.912 -6.020 13.162 1.00 52.50 92 ARG A C 1
ATOM 745 O O . ARG A 1 92 ? -11.385 -6.390 12.118 1.00 52.50 92 ARG A O 1
ATOM 752 N N . VAL A 1 93 ? -11.488 -4.974 13.862 1.00 54.94 93 VAL A N 1
ATOM 753 C CA . VAL A 1 93 ? -10.128 -4.450 13.723 1.00 54.94 93 VAL A CA 1
ATOM 754 C C . VAL A 1 93 ? -9.284 -5.228 14.725 1.00 54.94 93 VAL A C 1
ATOM 756 O O . VAL A 1 93 ? -9.453 -5.011 15.930 1.00 54.94 93 VAL A O 1
ATOM 759 N N . LEU A 1 94 ? -8.473 -6.175 14.236 1.00 53.38 94 LEU A N 1
ATOM 760 C CA . LEU A 1 94 ? -7.516 -6.935 15.054 1.00 53.38 94 LEU A CA 1
ATOM 761 C C . LEU A 1 94 ? -6.685 -5.993 15.948 1.00 53.38 94 LEU A C 1
ATOM 763 O O . LEU A 1 94 ? -6.354 -4.872 15.499 1.00 53.38 94 LEU A O 1
#

InterPro domains:
  IPR023214 HAD superfamily [G3DSA:3.40.50.1000] (8-92)

Secondary structure (DSSP, 8-state):
----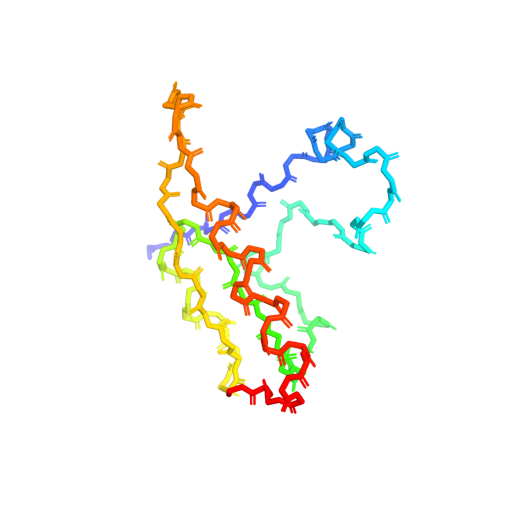------HHHHHHH-TT---S---SSTTS--TT--TTS--EEEES-GGGGGGSPTT-EEEE-PPPSS-TT--HHHHHHHHHHHHHHTT---

Sequence (94 aa):
WGEEFSCNTRPPVADLLDQWGAFRARFRESCVFHRGRDLKRKHHLVDNFPAHARLTSRGSLQVPVASWFDYMADTELLDLLLLLKGTQQSGRVL

Radius of gyration: 14.88 Å; chains: 1; bounding box: 42×30×33 Å

Foldseek 3Di:
DDDQPWPPPPVVVVVVVCPPVPDPDDDGRPLDDDPPPPLVDAEEAEDCDVVSVVVHDPLHHYDHDHDDDPPPPDCRVVVVVVVVVVCVVVVDSD

pLDDT: mean 72.16, std 18.44, range [29.39, 95.56]